Protein AF-A0A9E3F5L4-F1 (afdb_monomer_lite)

pLDDT: mean 76.25, std 14.61, range [38.09, 91.38]

Secondary structure (DSSP, 8-state):
-EETTTTEE--EEEEEEEEEEETTEEEEEEEEEE--HHHHS-HHHHHHTT--TT-----HHHHHHHHHHHHHHTT--SS--EEEEEEEEE---

Foldseek 3Di:
DQDPVVRGDAPKKKKKWKWFQDPVGIDTQDIDIADDQVRQPDPVSCVVLVNDVPRHHDDSVRVVVVSVVVCVVVPVPPDGDMDMDMDMDHPDD

Radius of gyration: 15.12 Å; chains: 1; bounding box: 37×34×38 Å

Structure (mmCIF, N/CA/C/O backbone):
data_AF-A0A9E3F5L4-F1
#
_entry.id   AF-A0A9E3F5L4-F1
#
loop_
_atom_site.group_PDB
_atom_site.id
_atom_site.type_symbol
_atom_site.label_atom_id
_atom_site.label_alt_id
_atom_site.label_comp_id
_atom_site.label_asym_id
_atom_site.label_entity_id
_atom_site.label_seq_id
_atom_site.pdbx_PDB_ins_code
_atom_site.Cartn_x
_atom_site.Cartn_y
_atom_site.Cartn_z
_atom_site.occupancy
_atom_site.B_iso_or_equiv
_atom_site.auth_seq_id
_atom_site.auth_comp_id
_atom_site.auth_asym_id
_atom_site.auth_atom_id
_atom_site.pdbx_PDB_model_num
ATOM 1 N N . MET A 1 1 ? -7.276 10.132 9.509 1.00 55.47 1 MET A N 1
ATOM 2 C CA . MET A 1 1 ? -6.029 10.654 8.906 1.00 55.47 1 MET A CA 1
ATOM 3 C C . MET A 1 1 ? -6.146 12.147 8.592 1.00 55.47 1 MET A C 1
ATOM 5 O O . MET A 1 1 ? -7.125 12.559 7.982 1.00 55.47 1 MET A O 1
ATOM 9 N N . TYR A 1 2 ? -5.181 12.967 9.022 1.00 51.00 2 TYR A N 1
ATOM 10 C CA . TYR A 1 2 ? -5.130 14.393 8.669 1.00 51.00 2 TYR A CA 1
ATOM 11 C C . TYR A 1 2 ? -4.744 14.558 7.193 1.00 51.00 2 TYR A C 1
ATOM 13 O O . TYR A 1 2 ? -3.677 14.109 6.767 1.00 51.00 2 TYR A O 1
ATOM 21 N N . SER A 1 3 ? -5.614 15.185 6.403 1.00 53.22 3 SER A N 1
ATOM 22 C CA . SER A 1 3 ? -5.335 15.514 5.009 1.00 53.22 3 SER A CA 1
ATOM 23 C C . SER A 1 3 ? -4.667 16.882 4.950 1.00 53.22 3 SER A C 1
ATOM 25 O O . SER A 1 3 ? -5.328 17.907 5.079 1.00 53.22 3 SER A O 1
ATOM 27 N N . GLY A 1 4 ? -3.351 16.914 4.725 1.00 50.75 4 GLY A N 1
ATOM 28 C CA . GLY A 1 4 ? -2.612 18.175 4.569 1.00 50.75 4 GLY A CA 1
ATOM 29 C C . GLY A 1 4 ? -3.083 19.034 3.386 1.00 50.75 4 GLY A C 1
ATOM 30 O O . GLY A 1 4 ? -2.843 20.232 3.377 1.00 50.75 4 GLY A O 1
ATOM 31 N N . THR A 1 5 ? -3.782 18.444 2.409 1.00 48.22 5 THR A N 1
ATOM 32 C CA . THR A 1 5 ? -4.353 19.166 1.259 1.00 48.22 5 THR A CA 1
ATOM 33 C C . THR A 1 5 ? -5.749 19.719 1.562 1.00 48.22 5 THR A C 1
ATOM 35 O O . THR A 1 5 ? -6.060 20.825 1.140 1.00 48.22 5 THR A O 1
ATOM 38 N N . ALA A 1 6 ? -6.576 18.996 2.328 1.00 52.16 6 ALA A N 1
ATOM 39 C CA . ALA A 1 6 ? -7.886 19.494 2.768 1.00 52.16 6 ALA A CA 1
ATOM 40 C C . ALA A 1 6 ? -7.815 20.337 4.061 1.00 52.16 6 ALA A C 1
ATOM 42 O O . ALA A 1 6 ? -8.804 20.957 4.458 1.00 52.16 6 ALA A O 1
ATOM 43 N N . GLY A 1 7 ? -6.663 20.337 4.742 1.00 49.50 7 GLY A N 1
ATOM 44 C CA . GLY A 1 7 ? -6.420 21.034 6.008 1.00 49.50 7 GLY A CA 1
ATOM 45 C C . GLY A 1 7 ? -7.191 20.464 7.203 1.00 49.50 7 GLY A C 1
ATOM 46 O O . GLY A 1 7 ? -7.267 21.107 8.247 1.00 49.50 7 GLY A O 1
ATOM 47 N N . ARG A 1 8 ? -7.793 19.279 7.059 1.00 46.78 8 ARG A N 1
ATOM 48 C CA . ARG A 1 8 ? -8.729 18.690 8.026 1.00 46.78 8 ARG A CA 1
ATOM 49 C C . ARG A 1 8 ? -8.615 17.166 8.051 1.00 46.78 8 ARG A C 1
ATOM 51 O O . ARG A 1 8 ? -8.039 16.554 7.149 1.00 46.78 8 ARG A O 1
ATOM 58 N N . VAL A 1 9 ? -9.153 16.549 9.098 1.00 57.06 9 VAL A N 1
ATOM 59 C CA . VAL A 1 9 ? -9.275 15.090 9.182 1.00 57.06 9 VAL A CA 1
ATOM 60 C C . VAL A 1 9 ? -10.449 14.661 8.306 1.00 57.06 9 VAL A C 1
ATOM 62 O O . VAL A 1 9 ? -11.587 14.983 8.616 1.00 57.06 9 VAL A O 1
ATOM 65 N N . GLU A 1 10 ? -10.165 13.952 7.216 1.00 60.62 10 GLU A N 1
ATOM 66 C CA . GLU A 1 10 ? -11.171 13.435 6.275 1.00 60.62 10 GLU A CA 1
ATOM 67 C C . GLU A 1 10 ? -10.958 11.936 6.037 1.00 60.62 10 GLU A C 1
ATOM 69 O O . GLU A 1 10 ? -9.930 11.351 6.409 1.00 60.62 10 GLU A O 1
ATOM 74 N N . ASN A 1 11 ? -11.949 11.312 5.402 1.00 61.72 11 ASN A N 1
ATOM 75 C CA . ASN A 1 11 ? -11.899 9.929 4.945 1.00 61.72 11 ASN A CA 1
ATOM 76 C C . ASN A 1 11 ? -11.077 9.817 3.646 1.00 61.72 11 ASN A C 1
ATOM 78 O O . ASN A 1 11 ? -11.608 9.553 2.575 1.00 61.72 11 ASN A O 1
ATOM 82 N N . CYS A 1 12 ? -9.766 10.051 3.724 1.00 62.22 12 CYS A N 1
ATOM 83 C CA . CYS A 1 12 ? -8.867 9.939 2.571 1.00 62.22 12 CYS A CA 1
ATOM 84 C C . CYS A 1 12 ? -8.187 8.563 2.529 1.00 62.22 12 CYS A C 1
ATOM 86 O O . CYS A 1 12 ? -7.627 8.116 3.533 1.00 62.22 12 CYS A O 1
ATOM 88 N N . GLN A 1 13 ? -8.155 7.934 1.351 1.00 70.25 13 GLN A N 1
ATOM 89 C CA . GLN A 1 13 ? -7.351 6.737 1.090 1.00 70.25 13 GLN A CA 1
ATOM 90 C C . GLN A 1 13 ? -5.997 7.130 0.480 1.00 70.25 13 GLN A C 1
ATOM 92 O O . GLN A 1 13 ? -5.912 7.998 -0.394 1.00 70.25 13 GLN A O 1
ATOM 97 N N . VAL A 1 14 ? -4.918 6.478 0.922 1.00 78.69 14 VAL A N 1
ATOM 98 C CA . VAL A 1 14 ? -3.579 6.654 0.341 1.00 78.69 14 VAL A CA 1
ATOM 99 C C . VAL A 1 14 ? -3.209 5.384 -0.413 1.00 78.69 14 VAL A C 1
ATOM 101 O O . VAL A 1 14 ? -3.015 4.338 0.193 1.00 78.69 14 VAL A O 1
ATOM 104 N N . GLY A 1 15 ? -3.089 5.459 -1.731 1.00 84.62 15 GLY A N 1
ATOM 105 C CA . GLY A 1 15 ? -2.534 4.383 -2.543 1.00 84.62 15 GLY A CA 1
ATOM 106 C C . GLY A 1 15 ? -1.008 4.454 -2.594 1.00 84.62 15 GLY A C 1
ATOM 107 O O . GLY A 1 15 ? -0.430 5.530 -2.730 1.00 84.62 15 GLY A O 1
ATOM 108 N N . VAL A 1 16 ? -0.353 3.302 -2.516 1.00 85.56 16 VAL A N 1
ATOM 109 C CA . VAL A 1 16 ? 1.055 3.090 -2.862 1.00 85.56 16 VAL A CA 1
ATOM 110 C C . VAL A 1 16 ? 1.091 2.408 -4.225 1.00 85.56 16 VAL A C 1
ATOM 112 O O . VAL A 1 16 ? 0.324 1.488 -4.491 1.00 85.56 16 VAL A O 1
ATOM 115 N N . PHE A 1 17 ? 1.962 2.879 -5.101 1.00 87.56 17 PHE A N 1
ATOM 116 C CA . PHE A 1 17 ? 1.975 2.611 -6.531 1.00 87.56 17 PHE A CA 1
ATOM 117 C C . PHE A 1 17 ? 3.390 2.176 -6.932 1.00 87.56 17 PHE A C 1
ATOM 119 O O . PHE A 1 17 ? 4.361 2.871 -6.643 1.00 87.56 17 PHE A O 1
ATOM 126 N N . LEU A 1 18 ? 3.518 1.031 -7.600 1.00 85.88 18 LEU A N 1
ATOM 127 C CA . LEU A 1 18 ? 4.768 0.542 -8.170 1.00 85.88 18 LEU A CA 1
ATOM 128 C C . LEU A 1 18 ? 4.683 0.655 -9.685 1.00 85.88 18 LEU A C 1
ATOM 130 O O . LEU A 1 18 ? 3.801 0.077 -10.320 1.00 85.88 18 LEU A O 1
ATOM 134 N N . ALA A 1 19 ? 5.629 1.381 -10.260 1.00 85.75 19 ALA A N 1
ATOM 135 C CA . ALA A 1 19 ? 5.817 1.495 -11.690 1.00 85.75 19 ALA A CA 1
ATOM 136 C C . ALA A 1 19 ? 7.189 0.947 -12.082 1.00 85.75 19 ALA A C 1
ATOM 138 O O . ALA A 1 19 ? 8.175 1.086 -11.363 1.00 85.75 19 ALA A O 1
ATOM 139 N N . TYR A 1 20 ? 7.265 0.355 -13.260 1.00 79.62 20 TYR A N 1
ATOM 140 C CA . TYR A 1 20 ? 8.517 0.022 -13.913 1.00 79.62 20 TYR A CA 1
ATOM 141 C C . TYR A 1 20 ? 8.881 1.127 -14.886 1.00 79.62 20 TYR A C 1
ATOM 143 O O . TYR A 1 20 ? 8.040 1.524 -15.689 1.00 79.62 20 TYR A O 1
ATOM 151 N N . ALA A 1 21 ? 10.118 1.612 -14.839 1.00 80.69 21 ALA A N 1
ATOM 152 C CA . ALA A 1 21 ? 10.617 2.623 -15.756 1.00 80.69 21 ALA A CA 1
ATOM 153 C C . ALA A 1 21 ? 11.814 2.085 -16.547 1.00 80.69 21 ALA A C 1
ATOM 155 O O . ALA A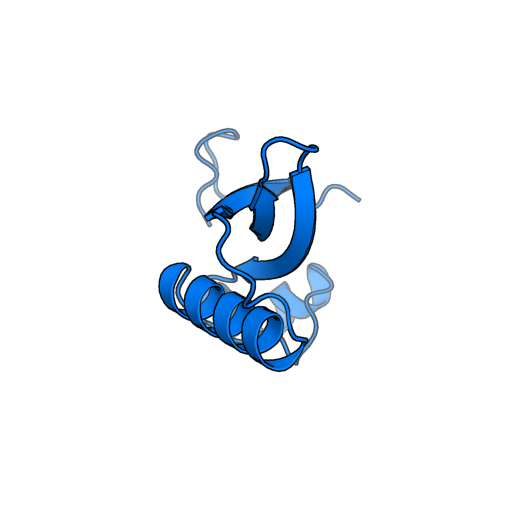 1 21 ? 12.764 1.520 -16.003 1.00 80.69 21 ALA A O 1
ATOM 156 N N . SER A 1 22 ? 11.777 2.284 -17.861 1.00 80.38 22 SER A N 1
ATOM 157 C CA . SER A 1 22 ? 12.864 1.946 -18.772 1.00 80.38 22 SER A CA 1
ATOM 158 C C . SER A 1 22 ? 13.040 3.037 -19.823 1.00 80.38 22 SER A C 1
ATOM 160 O O . SER A 1 22 ? 12.153 3.863 -20.025 1.00 80.38 22 SER A O 1
ATOM 162 N N . ALA A 1 23 ? 14.146 2.993 -20.567 1.00 80.75 23 ALA A N 1
ATOM 163 C CA . ALA A 1 23 ? 14.352 3.881 -21.713 1.00 80.75 23 ALA A CA 1
ATOM 164 C C . ALA A 1 23 ? 13.247 3.759 -22.787 1.00 80.75 23 ALA A C 1
ATOM 166 O O . ALA A 1 23 ? 13.062 4.671 -23.582 1.00 80.75 23 ALA A O 1
ATOM 167 N N . LYS A 1 24 ? 12.499 2.646 -22.804 1.00 80.94 24 LYS A N 1
ATOM 168 C CA . LYS A 1 24 ? 11.384 2.401 -23.733 1.00 80.94 24 LYS A CA 1
ATOM 169 C C . LYS A 1 24 ? 10.031 2.902 -23.206 1.00 80.94 24 LYS A C 1
ATOM 171 O O . LYS A 1 24 ? 9.025 2.724 -23.881 1.00 80.94 24 LYS A O 1
ATOM 176 N N . GLY A 1 25 ? 10.000 3.488 -22.009 1.00 80.56 25 GLY A N 1
ATOM 177 C CA . GLY A 1 25 ? 8.790 3.981 -21.355 1.00 80.56 25 GLY A CA 1
ATOM 178 C C . GLY A 1 25 ? 8.598 3.421 -19.948 1.00 80.56 25 GLY A C 1
ATOM 179 O O . GLY A 1 25 ? 9.417 2.643 -19.442 1.00 80.56 25 GLY A O 1
ATOM 180 N N . SER A 1 26 ? 7.497 3.830 -19.321 1.00 82.62 26 SER A N 1
ATOM 181 C CA . SER A 1 26 ? 7.074 3.386 -17.997 1.00 82.62 26 SER A CA 1
ATOM 182 C C . SER A 1 26 ? 5.750 2.627 -18.055 1.00 82.62 26 SER A C 1
ATOM 184 O O . SER A 1 26 ? 4.871 2.953 -18.847 1.00 82.62 26 SER A O 1
ATOM 186 N N . THR A 1 27 ? 5.600 1.617 -17.200 1.00 83.56 27 THR A N 1
ATOM 187 C CA . THR A 1 27 ? 4.338 0.890 -17.023 1.00 83.56 27 THR A CA 1
ATOM 188 C C . THR A 1 27 ? 3.997 0.758 -15.553 1.00 83.56 27 THR A C 1
ATOM 190 O O . THR A 1 27 ? 4.876 0.619 -14.702 1.00 83.56 27 THR A O 1
ATOM 193 N N . PHE A 1 28 ? 2.704 0.782 -15.261 1.00 86.56 28 PHE A N 1
ATOM 194 C CA . PHE A 1 28 ? 2.195 0.449 -13.946 1.00 86.56 28 PHE A CA 1
ATOM 195 C C . PHE A 1 28 ? 2.347 -1.053 -13.687 1.00 86.56 28 PHE A C 1
ATOM 197 O O . PHE A 1 28 ? 2.047 -1.846 -14.578 1.00 86.56 28 PHE A O 1
ATOM 204 N N . LEU A 1 29 ? 2.830 -1.438 -12.505 1.00 85.50 29 LEU A N 1
ATOM 205 C CA . LEU A 1 29 ? 3.010 -2.844 -12.136 1.00 85.50 29 LEU A CA 1
ATOM 206 C C . LEU A 1 29 ? 2.062 -3.284 -11.028 1.00 85.50 29 LEU A C 1
ATOM 208 O O . LEU A 1 29 ? 1.476 -4.355 -11.128 1.00 85.50 29 LEU A O 1
ATOM 212 N N . ASP A 1 30 ? 1.936 -2.497 -9.961 1.00 88.12 30 ASP A N 1
ATOM 213 C CA . ASP A 1 30 ? 1.205 -2.935 -8.771 1.00 88.12 30 ASP A CA 1
ATOM 214 C C . ASP A 1 30 ? 0.721 -1.747 -7.934 1.00 88.12 30 ASP A C 1
ATOM 216 O O . ASP A 1 30 ? 1.342 -0.684 -7.944 1.00 88.12 30 ASP A O 1
ATOM 220 N N . ARG A 1 31 ? -0.361 -1.929 -7.173 1.00 89.69 31 ARG A N 1
ATOM 221 C CA . ARG A 1 31 ? -0.904 -0.949 -6.222 1.00 89.69 31 ARG A CA 1
ATOM 222 C C . ARG A 1 31 ? -1.249 -1.598 -4.885 1.00 89.69 31 ARG A C 1
ATOM 224 O O . ARG A 1 31 ? -1.757 -2.712 -4.841 1.00 89.69 31 ARG A O 1
ATOM 231 N N . ALA A 1 32 ? -1.082 -0.854 -3.802 1.00 89.38 32 ALA A N 1
ATOM 232 C CA . ALA A 1 32 ? -1.527 -1.241 -2.469 1.00 89.38 32 ALA A CA 1
ATOM 233 C C . ALA A 1 32 ? -2.245 -0.075 -1.782 1.00 89.38 32 ALA A C 1
ATOM 235 O O . ALA A 1 32 ? -1.897 1.083 -1.998 1.00 89.38 32 ALA A O 1
ATOM 236 N N . LEU A 1 33 ? -3.246 -0.364 -0.951 1.00 88.69 33 LEU A N 1
ATOM 237 C CA . LEU A 1 33 ? -3.889 0.645 -0.108 1.00 88.69 33 LEU A CA 1
ATOM 238 C C . LEU A 1 33 ? -3.109 0.755 1.207 1.00 88.69 33 LEU A C 1
ATOM 240 O O . LEU A 1 33 ? -2.991 -0.224 1.937 1.00 88.69 33 LEU A O 1
ATOM 244 N N . TYR A 1 34 ? -2.589 1.940 1.512 1.00 86.38 34 TYR A N 1
ATOM 245 C CA . TYR A 1 34 ? -2.091 2.266 2.841 1.00 86.38 34 TYR A CA 1
ATOM 246 C C . TYR A 1 34 ? -3.259 2.698 3.725 1.00 86.38 34 TYR A C 1
ATOM 248 O O . TYR A 1 34 ? -3.974 3.657 3.419 1.00 86.38 34 TYR A O 1
ATOM 256 N N . LEU A 1 35 ? -3.407 1.995 4.843 1.00 87.44 35 LEU A N 1
ATOM 257 C CA . LEU A 1 35 ? -4.406 2.260 5.862 1.00 87.44 35 LEU A CA 1
ATOM 258 C C . LEU A 1 35 ? -3.689 2.465 7.204 1.00 87.44 35 LEU A C 1
ATOM 260 O O . LEU A 1 35 ? -2.960 1.566 7.622 1.00 87.44 35 LEU A O 1
ATOM 264 N N . PRO A 1 36 ? -3.845 3.616 7.884 1.00 84.62 36 PRO A N 1
ATOM 265 C CA . PRO A 1 36 ? -3.297 3.819 9.225 1.00 84.62 36 PRO A CA 1
ATOM 266 C C . PRO A 1 36 ? -3.839 2.794 10.227 1.00 84.62 36 PRO A C 1
ATOM 268 O O . PRO A 1 36 ? -4.952 2.298 10.066 1.00 84.62 36 PRO A O 1
ATOM 271 N N . LYS A 1 37 ? -3.087 2.516 11.298 1.00 85.88 37 LYS A N 1
ATOM 272 C CA . LYS A 1 37 ? -3.457 1.497 12.296 1.00 85.88 37 LYS A CA 1
ATOM 273 C C . LYS A 1 37 ? -4.830 1.758 12.927 1.00 85.88 37 LYS A C 1
ATOM 275 O O . LYS A 1 37 ? -5.663 0.863 12.945 1.00 85.88 37 LYS A O 1
ATOM 280 N N . GLU A 1 38 ? -5.088 3.010 13.307 1.00 84.75 38 GLU A N 1
ATOM 281 C CA . GLU A 1 38 ? -6.388 3.483 13.818 1.00 84.75 38 GLU A CA 1
ATOM 282 C C . GLU A 1 38 ? -7.570 3.141 12.898 1.00 84.75 38 GLU A C 1
ATOM 284 O O . GLU A 1 38 ? -8.661 2.861 13.370 1.00 84.75 38 GLU A O 1
ATOM 289 N N . TRP A 1 39 ? -7.358 3.142 11.581 1.00 86.38 39 TRP A N 1
ATOM 290 C CA . TRP A 1 39 ? -8.384 2.785 10.607 1.00 86.38 39 TRP A CA 1
ATOM 291 C C . TRP A 1 39 ? -8.473 1.282 10.391 1.00 86.38 39 TRP A C 1
ATOM 293 O O . TRP A 1 39 ? -9.560 0.764 10.185 1.00 86.38 39 TRP A O 1
ATOM 303 N N . ALA A 1 40 ? -7.342 0.576 10.401 1.00 85.50 40 ALA A N 1
ATOM 304 C CA . ALA A 1 40 ? -7.330 -0.876 10.255 1.00 85.50 40 ALA A CA 1
ATOM 305 C C . ALA A 1 40 ? -8.098 -1.572 11.394 1.00 85.50 40 ALA A C 1
ATOM 307 O O . ALA A 1 40 ? -8.725 -2.607 11.158 1.00 85.50 40 ALA A O 1
ATOM 308 N N . GLU A 1 41 ? -8.079 -0.978 12.589 1.00 87.00 41 GLU A N 1
ATOM 309 C CA . GLU A 1 41 ? -8.742 -1.474 13.801 1.00 87.00 41 GLU A CA 1
ATOM 310 C C . GLU A 1 41 ? -10.210 -1.016 13.938 1.00 87.00 41 GLU A C 1
ATOM 312 O O . GLU A 1 41 ? -10.965 -1.612 14.703 1.00 87.00 41 GLU A O 1
ATOM 317 N N . ASP A 1 42 ? -10.651 -0.021 13.161 1.00 88.38 42 ASP A N 1
ATOM 318 C CA . ASP A 1 42 ? -12.020 0.510 13.177 1.00 88.38 42 ASP A CA 1
ATOM 319 C C . ASP A 1 42 ? -12.892 -0.157 12.094 1.00 88.38 42 ASP A C 1
ATOM 321 O O . ASP A 1 42 ? -12.905 0.237 10.924 1.00 88.38 42 ASP A O 1
ATOM 325 N N . GLN A 1 43 ? -13.617 -1.212 12.476 1.00 86.06 43 GLN A N 1
ATOM 326 C CA . GLN A 1 43 ? -14.437 -1.997 11.544 1.00 86.06 43 GLN A CA 1
ATOM 327 C C . GLN A 1 43 ? -15.600 -1.205 10.937 1.00 86.06 43 GLN A C 1
ATOM 329 O O . GLN A 1 43 ? -15.920 -1.393 9.761 1.00 86.06 43 GLN A O 1
ATOM 334 N N . GLU A 1 44 ? -16.235 -0.331 11.719 1.00 86.31 44 GLU A N 1
ATOM 335 C CA . GLU A 1 44 ? -17.381 0.454 11.261 1.00 86.31 44 GLU A CA 1
ATOM 336 C C . GLU A 1 44 ? -16.937 1.429 10.173 1.00 86.31 44 GLU A C 1
ATOM 338 O O . GLU A 1 44 ? -17.470 1.414 9.060 1.00 86.31 44 GLU A O 1
ATOM 343 N N . ARG A 1 45 ? -15.856 2.162 10.439 1.00 83.50 45 ARG A N 1
ATOM 344 C CA . ARG A 1 45 ? -15.273 3.100 9.485 1.00 83.50 45 ARG A CA 1
ATOM 345 C C . ARG A 1 45 ? -14.740 2.419 8.229 1.00 83.50 45 ARG A C 1
ATOM 347 O O . ARG A 1 45 ? -14.873 2.960 7.131 1.00 83.50 45 ARG A O 1
ATOM 354 N N . ARG A 1 46 ? -14.148 1.224 8.354 1.00 85.25 46 ARG A N 1
ATOM 355 C CA . ARG A 1 46 ? -13.714 0.420 7.196 1.00 85.25 46 ARG A CA 1
ATOM 356 C C . ARG A 1 46 ? -14.885 0.034 6.310 1.00 85.25 46 ARG A C 1
ATOM 358 O O . ARG A 1 46 ? -14.770 0.148 5.091 1.00 85.25 46 ARG A O 1
ATOM 365 N N . ARG A 1 47 ? -15.996 -0.395 6.913 1.00 84.19 47 ARG A N 1
ATOM 366 C CA . ARG A 1 47 ? -17.210 -0.774 6.187 1.00 84.19 47 ARG A CA 1
ATOM 367 C C . ARG A 1 47 ? -17.810 0.425 5.459 1.00 84.19 47 ARG A C 1
ATOM 369 O O . ARG A 1 47 ? -18.105 0.3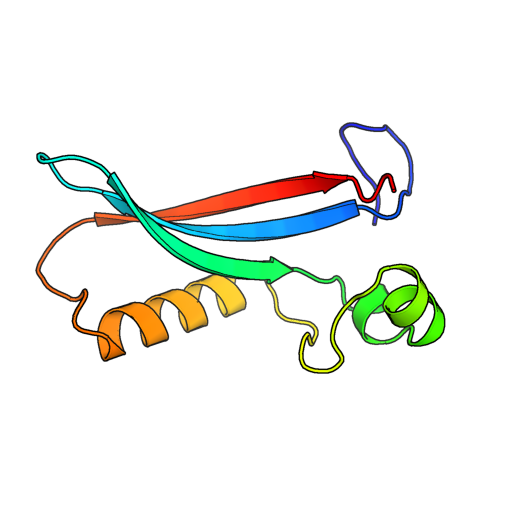11 4.275 1.00 84.19 47 ARG A O 1
ATOM 376 N N . GLU A 1 48 ? -17.933 1.567 6.132 1.00 83.44 48 GLU A N 1
ATOM 377 C CA . GLU A 1 48 ? -18.431 2.809 5.524 1.00 83.44 48 GLU A CA 1
ATOM 378 C C . GLU A 1 48 ? -17.563 3.278 4.351 1.00 83.44 48 GLU A C 1
ATOM 380 O O . GLU A 1 48 ? -18.079 3.696 3.320 1.00 83.44 48 GLU A O 1
ATOM 385 N N . ALA A 1 49 ? -16.240 3.159 4.478 1.00 79.56 49 ALA A N 1
ATOM 386 C CA . ALA A 1 49 ? -15.288 3.532 3.435 1.00 79.56 49 ALA A CA 1
ATOM 387 C C . ALA A 1 49 ? -15.081 2.453 2.351 1.00 79.56 49 ALA A C 1
ATOM 389 O O . ALA A 1 49 ? -14.225 2.627 1.478 1.00 79.56 49 ALA A O 1
ATOM 390 N N . GLY A 1 50 ? -15.802 1.326 2.417 1.00 84.31 50 GLY A N 1
ATOM 391 C CA . 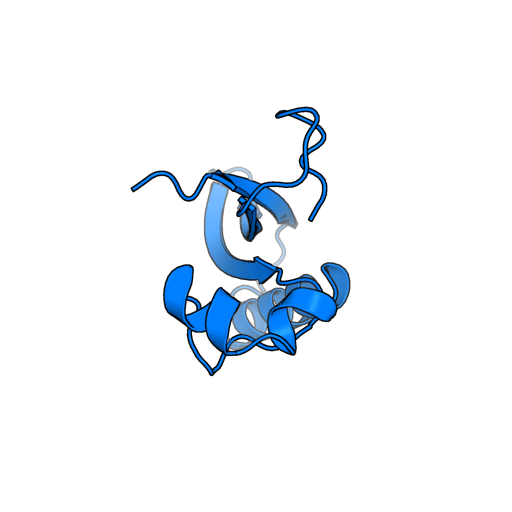GLY A 1 50 ? -15.684 0.219 1.462 1.00 84.31 50 GLY A CA 1
ATOM 392 C C . GLY A 1 50 ? -14.309 -0.462 1.451 1.00 84.31 50 GLY A C 1
ATOM 393 O O . GLY A 1 50 ? -13.890 -0.992 0.422 1.00 84.31 50 GLY A O 1
ATOM 394 N N . VAL A 1 51 ? -13.573 -0.423 2.566 1.00 84.81 51 VAL A N 1
ATOM 395 C CA . VAL A 1 51 ? -12.235 -1.015 2.686 1.00 84.81 51 VAL A CA 1
ATOM 396 C C . VAL A 1 51 ? -12.355 -2.534 2.880 1.00 84.81 51 VAL A C 1
ATOM 398 O O . VAL A 1 51 ? -12.929 -2.963 3.881 1.00 84.81 51 VAL A O 1
ATOM 401 N N . PRO A 1 52 ? -11.775 -3.369 1.993 1.00 85.12 52 PRO A N 1
ATOM 402 C CA . PRO A 1 52 ? -11.830 -4.823 2.141 1.00 85.12 52 PRO A CA 1
ATOM 403 C C . PRO A 1 52 ? -11.196 -5.327 3.446 1.00 85.12 52 PRO A C 1
ATOM 405 O O . PRO A 1 52 ? -10.199 -4.777 3.925 1.00 85.12 52 PRO A O 1
ATOM 408 N N . GLU A 1 53 ? -11.708 -6.437 3.984 1.00 85.69 53 GLU A N 1
ATOM 409 C CA . GLU A 1 53 ? -11.193 -7.056 5.218 1.00 85.69 53 GLU A CA 1
ATOM 410 C C . GLU A 1 53 ? -9.725 -7.497 5.108 1.00 85.69 53 GLU A C 1
ATOM 412 O O . GLU A 1 53 ? -8.958 -7.393 6.068 1.00 85.69 53 GLU A O 1
ATOM 417 N N . ALA A 1 54 ? -9.305 -7.903 3.908 1.00 87.25 54 ALA A N 1
ATOM 418 C CA . ALA A 1 54 ? -7.932 -8.302 3.614 1.00 87.25 54 ALA A CA 1
ATOM 419 C C . ALA A 1 54 ? -6.912 -7.152 3.733 1.00 87.25 54 ALA A C 1
ATOM 421 O O . ALA A 1 54 ? -5.716 -7.413 3.853 1.00 87.25 54 ALA A O 1
ATOM 422 N N . VAL A 1 55 ? -7.354 -5.887 3.702 1.00 86.44 55 VAL A N 1
ATOM 423 C CA . VAL A 1 55 ? -6.459 -4.738 3.893 1.00 86.44 55 VAL A CA 1
ATOM 424 C C . VAL A 1 55 ? -6.157 -4.591 5.378 1.00 86.44 55 VAL A C 1
ATOM 426 O O . VAL A 1 55 ? -7.020 -4.218 6.167 1.00 86.44 55 VAL A O 1
ATOM 429 N N . GLN A 1 56 ? -4.917 -4.879 5.750 1.00 88.69 56 GLN A N 1
ATOM 430 C CA . GLN A 1 56 ? -4.417 -4.750 7.114 1.00 88.69 56 GLN A CA 1
ATOM 431 C C . GLN A 1 56 ? -3.453 -3.570 7.217 1.00 88.69 56 GLN A C 1
ATOM 433 O O . GLN A 1 56 ? -2.969 -3.052 6.207 1.00 88.69 56 GLN A O 1
ATOM 438 N N . PHE A 1 57 ? -3.165 -3.144 8.447 1.00 89.06 57 PHE A N 1
ATOM 439 C CA . PHE A 1 57 ? -2.122 -2.152 8.670 1.00 89.06 57 PHE A CA 1
ATOM 440 C C . PHE A 1 57 ? -0.776 -2.678 8.156 1.00 89.06 57 PHE A C 1
ATOM 442 O O . PHE A 1 57 ? -0.321 -3.750 8.548 1.00 89.06 57 PHE A O 1
ATOM 449 N N . ALA A 1 58 ? -0.138 -1.883 7.307 1.00 89.75 58 ALA A N 1
ATOM 450 C CA . ALA A 1 58 ? 1.237 -2.056 6.877 1.00 89.75 58 ALA A CA 1
ATOM 451 C C . ALA A 1 58 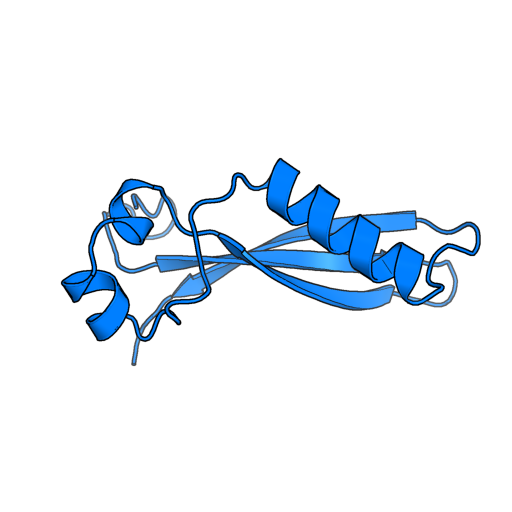? 1.821 -0.671 6.605 1.00 89.75 58 ALA A C 1
ATOM 453 O O . ALA A 1 58 ? 1.148 0.222 6.084 1.00 89.75 58 ALA A O 1
ATOM 454 N N . THR A 1 59 ? 3.081 -0.467 6.955 1.00 89.25 59 THR A N 1
ATOM 455 C CA . THR A 1 59 ? 3.800 0.763 6.637 1.00 89.25 59 THR A CA 1
ATOM 456 C C . THR A 1 59 ? 4.040 0.874 5.129 1.00 89.25 59 THR A C 1
ATOM 458 O O . THR A 1 59 ? 4.083 -0.119 4.401 1.00 89.25 59 THR A O 1
ATOM 461 N N . LYS A 1 60 ? 4.237 2.098 4.625 1.00 85.00 60 LYS A N 1
ATOM 462 C CA . LYS A 1 60 ? 4.552 2.307 3.202 1.00 85.00 60 LYS A CA 1
ATOM 463 C C . LYS A 1 60 ? 5.797 1.521 2.739 1.00 85.00 60 LYS A C 1
ATOM 465 O O . LYS A 1 60 ? 5.719 0.932 1.663 1.00 85.00 60 LYS A O 1
ATOM 470 N N . PRO A 1 61 ? 6.909 1.448 3.507 1.00 87.12 61 PRO A N 1
ATOM 471 C CA . PRO A 1 61 ? 8.053 0.610 3.140 1.00 87.12 61 PRO A CA 1
ATOM 472 C C . PRO A 1 61 ? 7.735 -0.890 3.105 1.00 87.12 61 PRO A C 1
ATOM 474 O O . PRO A 1 61 ? 8.216 -1.591 2.218 1.00 87.12 61 PRO A O 1
ATOM 477 N N . GLU A 1 62 ? 6.904 -1.396 4.020 1.00 91.38 62 GLU A N 1
ATOM 478 C CA . GLU A 1 62 ? 6.472 -2.801 3.993 1.00 91.38 62 GLU A CA 1
ATOM 479 C C . GLU A 1 62 ? 5.621 -3.100 2.758 1.00 91.38 62 GLU A C 1
ATOM 481 O O . GLU A 1 62 ? 5.864 -4.099 2.082 1.00 91.38 62 GLU A O 1
ATOM 486 N N . LEU A 1 63 ? 4.680 -2.212 2.422 1.00 90.38 63 LEU A N 1
ATOM 487 C CA . LEU A 1 63 ? 3.885 -2.317 1.199 1.00 90.38 63 LEU A CA 1
ATOM 488 C C . LEU A 1 63 ? 4.787 -2.303 -0.037 1.00 90.38 63 LEU A C 1
ATOM 490 O O . LEU A 1 63 ? 4.650 -3.162 -0.903 1.00 90.38 63 LEU A O 1
ATOM 494 N N . ALA A 1 64 ? 5.763 -1.393 -0.084 1.00 87.00 64 ALA A N 1
ATOM 495 C CA . ALA A 1 64 ? 6.751 -1.332 -1.155 1.00 87.00 64 ALA A CA 1
ATOM 496 C C . ALA A 1 64 ? 7.509 -2.653 -1.316 1.00 87.00 64 ALA A C 1
ATOM 498 O O . ALA A 1 64 ? 7.596 -3.180 -2.423 1.00 87.00 64 ALA A O 1
ATOM 499 N N . ARG A 1 65 ? 8.023 -3.209 -0.211 1.00 90.12 65 ARG A N 1
ATOM 500 C CA . ARG A 1 65 ? 8.743 -4.487 -0.207 1.00 90.12 65 ARG A CA 1
ATOM 501 C C . ARG A 1 65 ? 7.867 -5.613 -0.750 1.00 90.12 65 ARG A C 1
ATOM 503 O O . ARG A 1 65 ? 8.300 -6.333 -1.641 1.00 90.12 65 ARG A O 1
ATOM 510 N N . GLN A 1 66 ? 6.629 -5.727 -0.273 1.00 91.38 66 GLN A N 1
ATOM 511 C CA . GLN A 1 66 ? 5.692 -6.751 -0.743 1.00 91.38 66 GLN A CA 1
ATOM 512 C C . GLN A 1 66 ? 5.381 -6.609 -2.242 1.00 91.38 66 GLN A C 1
ATOM 514 O O . GLN A 1 66 ? 5.295 -7.608 -2.953 1.00 91.38 66 GLN A O 1
ATOM 519 N N . MET A 1 67 ? 5.226 -5.378 -2.740 1.00 90.62 67 MET A N 1
ATOM 520 C CA . MET A 1 67 ? 5.002 -5.109 -4.166 1.00 90.62 67 MET A CA 1
ATOM 521 C C . MET A 1 67 ? 6.223 -5.493 -5.008 1.00 90.62 67 MET A C 1
ATOM 523 O O . MET A 1 67 ? 6.076 -6.097 -6.068 1.00 90.62 67 MET A O 1
ATOM 527 N N . LEU A 1 68 ? 7.433 -5.187 -4.529 1.00 87.19 68 LEU A N 1
ATOM 528 C CA . LEU A 1 68 ? 8.676 -5.596 -5.184 1.00 87.19 68 LEU A CA 1
ATOM 529 C C . LEU A 1 68 ? 8.808 -7.121 -5.226 1.00 87.19 68 LEU A C 1
ATOM 531 O O . LEU A 1 68 ? 9.137 -7.667 -6.272 1.00 87.19 68 LEU A O 1
ATOM 535 N N . GLU A 1 69 ? 8.506 -7.815 -4.130 1.00 90.19 69 GLU A N 1
ATOM 536 C CA . GLU A 1 69 ? 8.540 -9.280 -4.070 1.00 90.19 69 GLU A CA 1
ATOM 537 C C . GLU A 1 69 ? 7.569 -9.916 -5.062 1.00 90.19 69 GLU A C 1
ATOM 539 O O . GLU A 1 69 ? 7.961 -10.815 -5.806 1.00 90.19 69 GLU A O 1
ATOM 544 N N . ARG A 1 70 ? 6.335 -9.404 -5.149 1.00 88.62 70 ARG A N 1
ATOM 545 C CA . ARG A 1 70 ? 5.363 -9.850 -6.159 1.00 88.62 70 ARG A CA 1
ATOM 546 C C . ARG A 1 70 ? 5.850 -9.583 -7.579 1.00 88.62 70 ARG A C 1
ATOM 548 O O . ARG A 1 70 ? 5.741 -10.461 -8.429 1.00 88.62 70 ARG A O 1
ATOM 555 N N . ALA A 1 71 ? 6.416 -8.404 -7.838 1.00 86.44 71 ALA A N 1
ATOM 556 C CA . ALA A 1 71 ? 6.948 -8.058 -9.153 1.00 86.44 71 ALA A CA 1
ATOM 557 C C . ALA A 1 71 ? 8.126 -8.965 -9.553 1.00 86.44 71 ALA A C 1
ATOM 559 O O . ALA A 1 71 ? 8.186 -9.439 -10.687 1.00 86.44 71 ALA A O 1
ATOM 560 N N . LEU A 1 72 ? 9.043 -9.245 -8.624 1.00 85.12 72 LEU A N 1
ATOM 561 C CA . LEU A 1 72 ? 10.172 -10.147 -8.848 1.00 85.12 72 LEU A CA 1
ATOM 562 C C . LEU A 1 72 ? 9.702 -11.587 -9.084 1.00 85.12 72 LEU A C 1
ATOM 564 O O . LEU A 1 72 ? 10.156 -12.213 -10.041 1.00 85.12 72 LEU A O 1
ATOM 568 N N . ALA A 1 73 ? 8.753 -12.080 -8.283 1.00 86.06 73 ALA A N 1
ATOM 569 C CA . ALA A 1 73 ? 8.146 -13.399 -8.466 1.00 86.06 73 ALA A CA 1
ATOM 570 C C . ALA A 1 73 ? 7.409 -13.528 -9.813 1.00 86.06 73 ALA A C 1
ATOM 572 O O . ALA A 1 73 ? 7.426 -14.592 -10.424 1.00 86.06 73 ALA A O 1
ATOM 573 N N . ALA A 1 74 ? 6.821 -12.437 -10.313 1.00 83.19 74 ALA A N 1
ATOM 574 C CA . ALA A 1 74 ? 6.182 -12.367 -11.628 1.00 83.19 74 ALA A CA 1
ATOM 575 C C . ALA A 1 74 ? 7.174 -12.203 -12.803 1.00 83.19 74 ALA A C 1
ATOM 577 O O . ALA A 1 74 ? 6.749 -12.065 -13.949 1.00 83.19 74 ALA A O 1
ATOM 578 N N . GLY A 1 75 ? 8.489 -12.203 -12.548 1.00 77.81 75 GLY A N 1
ATOM 579 C CA . GLY A 1 75 ? 9.520 -12.141 -13.589 1.00 77.81 75 GLY A CA 1
ATOM 580 C C . GLY A 1 75 ? 9.957 -10.729 -13.996 1.00 77.81 75 GLY A C 1
ATOM 581 O O . GLY A 1 75 ? 10.684 -10.576 -14.978 1.00 77.81 75 GLY A O 1
ATOM 582 N N . ALA A 1 76 ? 9.599 -9.681 -13.244 1.00 69.50 76 ALA A N 1
ATOM 583 C CA . ALA A 1 76 ? 10.007 -8.299 -13.541 1.00 69.50 76 ALA A CA 1
ATOM 584 C C . ALA A 1 76 ? 11.497 -7.989 -13.238 1.00 69.50 76 ALA A C 1
ATOM 586 O O . ALA A 1 76 ? 11.930 -6.844 -13.362 1.00 69.50 76 ALA A O 1
ATOM 587 N N . GLY A 1 77 ? 12.308 -8.991 -12.874 1.00 58.75 77 GLY A N 1
ATOM 588 C CA . GLY A 1 77 ? 13.704 -8.856 -12.419 1.00 58.75 77 GLY A CA 1
ATOM 589 C C . GLY A 1 77 ? 14.760 -8.530 -13.488 1.00 58.75 77 GLY A C 1
ATOM 590 O O . GLY A 1 77 ? 15.955 -8.549 -13.201 1.00 58.75 77 GLY A O 1
ATOM 591 N N . GLY A 1 78 ? 14.363 -8.218 -14.723 1.00 54.22 78 GLY A N 1
ATOM 592 C CA . GLY A 1 78 ? 15.278 -7.937 -15.835 1.00 54.22 78 GLY A CA 1
ATOM 593 C C . GLY A 1 78 ? 15.881 -6.523 -15.824 1.00 54.22 78 GLY A C 1
ATOM 594 O O . GLY A 1 78 ? 15.512 -5.698 -16.666 1.00 54.22 78 GLY A O 1
ATOM 595 N N . GLY A 1 79 ? 16.800 -6.251 -14.888 1.00 53.66 79 GLY A N 1
ATOM 596 C CA . GLY A 1 79 ? 17.856 -5.224 -14.988 1.00 53.66 79 GLY A CA 1
ATOM 597 C C . GLY A 1 79 ? 17.436 -3.763 -15.210 1.00 53.66 79 GLY A C 1
ATOM 598 O O . GLY A 1 79 ? 18.149 -3.038 -15.901 1.00 53.66 79 GLY A O 1
ATOM 599 N N . ARG A 1 80 ? 16.286 -3.314 -14.691 1.00 56.00 80 ARG A N 1
ATOM 600 C CA . ARG A 1 80 ? 15.740 -1.960 -14.935 1.00 56.00 80 ARG A CA 1
ATOM 601 C C . ARG A 1 80 ? 15.055 -1.373 -13.697 1.00 56.00 80 ARG A C 1
ATOM 603 O O . ARG A 1 80 ? 14.646 -2.105 -12.801 1.00 56.00 80 ARG A O 1
ATOM 610 N N . ALA A 1 81 ? 14.970 -0.042 -13.653 1.00 61.25 81 ALA A N 1
ATOM 611 C CA . ALA A 1 81 ? 14.588 0.725 -12.471 1.00 61.25 81 ALA A CA 1
ATOM 612 C C . ALA A 1 81 ? 13.089 0.605 -12.142 1.00 61.25 81 ALA A C 1
ATOM 614 O O . ALA A 1 81 ? 12.219 0.987 -12.927 1.00 61.25 81 ALA A O 1
ATOM 615 N N . LEU A 1 82 ? 12.796 0.111 -10.941 1.00 65.62 82 LEU A N 1
ATOM 616 C CA . LEU A 1 82 ? 11.470 0.143 -10.334 1.00 65.62 82 LEU A CA 1
ATOM 617 C C . LEU A 1 82 ? 11.303 1.475 -9.594 1.00 65.62 82 LEU A C 1
ATOM 619 O O . LEU A 1 82 ? 12.166 1.875 -8.815 1.00 65.62 82 LEU A O 1
ATOM 623 N N . ARG A 1 83 ? 10.198 2.174 -9.847 1.00 72.06 83 ARG A N 1
ATOM 624 C CA . ARG A 1 83 ? 9.833 3.433 -9.199 1.00 72.06 83 ARG A CA 1
ATOM 625 C C . ARG A 1 83 ? 8.609 3.209 -8.327 1.00 72.06 83 ARG A C 1
ATOM 627 O O . ARG A 1 83 ? 7.536 2.888 -8.831 1.00 72.06 83 ARG A O 1
ATOM 634 N N . LEU A 1 84 ? 8.765 3.433 -7.031 1.00 69.94 84 LEU A N 1
ATOM 635 C CA . LEU A 1 84 ? 7.645 3.508 -6.106 1.00 69.94 84 LEU A CA 1
ATOM 636 C C . LEU A 1 84 ? 7.162 4.961 -5.999 1.00 69.94 84 LEU A C 1
ATOM 638 O O . LEU A 1 84 ? 7.972 5.889 -5.975 1.00 69.94 84 LEU A O 1
ATOM 642 N N . GLY A 1 85 ? 5.854 5.158 -5.928 1.00 72.69 85 GLY A N 1
ATOM 643 C CA . GLY A 1 85 ? 5.228 6.432 -5.595 1.00 72.69 85 GLY A CA 1
ATOM 644 C C . GLY A 1 85 ? 3.995 6.211 -4.730 1.00 72.69 85 GLY A C 1
ATOM 645 O O . GLY A 1 85 ? 3.516 5.090 -4.587 1.00 72.69 85 GLY A O 1
ATOM 646 N N . ASP A 1 86 ? 3.465 7.275 -4.150 1.00 66.06 86 ASP A N 1
ATOM 647 C CA . ASP A 1 86 ? 2.198 7.256 -3.433 1.00 66.06 86 ASP A CA 1
ATOM 648 C C . ASP A 1 86 ? 1.263 8.348 -3.961 1.00 66.06 86 ASP A C 1
ATOM 650 O O . ASP A 1 86 ? 1.683 9.453 -4.298 1.00 66.06 86 ASP A O 1
ATOM 654 N N . GLY A 1 87 ? -0.016 8.008 -4.084 1.00 60.88 87 GLY A N 1
ATOM 655 C CA . GLY A 1 87 ? -1.066 8.863 -4.628 1.00 60.88 87 GLY A CA 1
ATOM 656 C C . GLY A 1 87 ? -2.290 8.815 -3.725 1.00 60.88 87 GLY A C 1
ATOM 657 O O . GLY A 1 87 ? -2.627 7.769 -3.178 1.00 60.88 87 GLY A O 1
ATOM 658 N N . ARG A 1 88 ? -2.949 9.954 -3.524 1.00 59.47 88 ARG A N 1
ATOM 659 C CA . ARG A 1 88 ? -4.1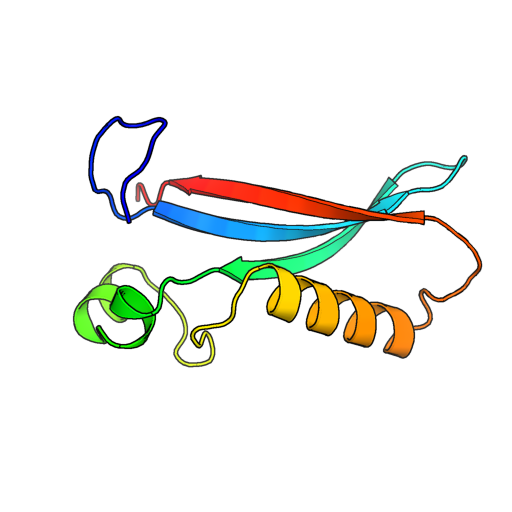29 10.058 -2.655 1.00 59.47 88 ARG A CA 1
ATOM 660 C C . ARG A 1 88 ? -5.392 10.076 -3.499 1.00 59.47 88 ARG A C 1
ATOM 662 O O . ARG A 1 88 ? -5.413 10.732 -4.535 1.00 59.47 88 ARG A O 1
ATOM 669 N N . HIS A 1 89 ? -6.422 9.379 -3.037 1.00 56.16 89 HIS A N 1
ATOM 670 C CA . HIS A 1 89 ? -7.749 9.428 -3.636 1.00 56.16 89 HIS A CA 1
ATOM 671 C C . HIS A 1 89 ? -8.750 9.834 -2.552 1.00 56.16 89 HIS A C 1
ATOM 673 O O . HIS A 1 89 ? -8.828 9.193 -1.500 1.00 56.16 89 HIS A O 1
ATOM 679 N N . ASP A 1 90 ? -9.481 10.921 -2.795 1.00 51.56 90 ASP A N 1
ATOM 680 C CA . ASP A 1 90 ? -10.576 11.336 -1.921 1.00 51.56 90 ASP A CA 1
ATOM 681 C C . ASP A 1 90 ? -11.765 10.397 -2.125 1.00 51.56 90 ASP A C 1
ATOM 683 O O . ASP A 1 90 ? -12.229 10.194 -3.251 1.00 51.56 90 ASP A O 1
ATOM 687 N N . LEU A 1 91 ? -12.278 9.842 -1.025 1.00 48.88 91 LEU A N 1
ATOM 688 C CA . LEU A 1 91 ? -13.556 9.140 -1.011 1.00 48.88 91 LEU A CA 1
ATOM 689 C C . LEU A 1 91 ? -14.680 10.180 -0.971 1.00 48.88 91 LEU A C 1
ATOM 691 O O . LEU A 1 91 ? -15.280 10.436 0.068 1.00 48.88 91 LEU A O 1
ATOM 695 N N . ARG A 1 92 ? -14.959 10.809 -2.114 1.00 38.09 92 ARG A N 1
ATOM 696 C CA . AR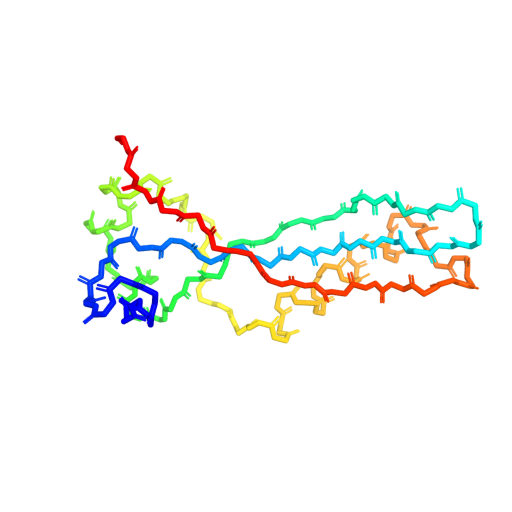G A 1 92 ? -16.266 11.426 -2.354 1.00 38.09 92 ARG A CA 1
ATOM 697 C C . ARG A 1 92 ? -17.011 10.648 -3.429 1.00 38.09 92 ARG A C 1
ATOM 699 O O . ARG A 1 92 ? -16.963 11.015 -4.602 1.00 38.09 92 ARG A O 1
ATOM 706 N N . ARG A 1 93 ? -17.712 9.598 -3.007 1.00 39.59 93 ARG A N 1
ATOM 707 C CA . ARG A 1 93 ? -19.064 9.268 -3.470 1.00 39.59 93 ARG A CA 1
ATOM 708 C C . ARG A 1 93 ? -19.721 8.275 -2.532 1.00 39.59 93 ARG A C 1
ATOM 710 O O . ARG A 1 93 ? -19.001 7.353 -2.101 1.00 39.59 93 ARG A O 1
#

Sequence (93 aa):
MYSGTAGRVENCQVGVFLAYASAKGSTFLDRALYLPKEWAEDQERRREAGVPEAVQFATKPELARQMLERALAAGAGGGRALRLGDGRHDLRR